Protein AF-A0A2S4W7V2-F1 (afdb_monomer_lite)

Secondary structure (DSSP, 8-state):
--EEEEEEEEEE-TTS-EEEEEEEEEE-TT-SS--HHHHHHHHHHHHHHHHHHHHHHHHHHH-TTS-HHHHHHHTT--PPPEEEEEEE-SSSEEEEEEEEEPPPP-

pLDDT: mean 89.69, std 6.37, range [55.56, 96.5]

Radius of gyration: 17.9 Å; chains: 1; bounding box: 43×50×29 Å

Sequence (106 aa):
MRAAFKAEVKLINSDGSVKIIEYVAKVRPNNLMPDIQIHSADALMYQASALLLEEFKNELGQCHRLGMTYRKKCVKLQIVWPAVVIEGSIDDPKQIYFFEKALKGL

Structure (mmCIF, N/CA/C/O backbone):
data_AF-A0A2S4W7V2-F1
#
_entry.id   AF-A0A2S4W7V2-F1
#
loop_
_atom_site.group_PDB
_atom_site.id
_atom_site.type_symbol
_atom_site.label_atom_id
_atom_site.label_alt_id
_atom_site.la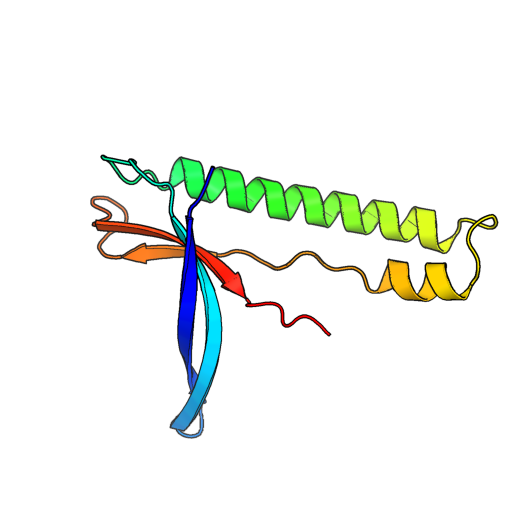bel_comp_id
_atom_site.label_asym_id
_atom_site.label_entity_id
_atom_site.label_seq_id
_atom_site.pdbx_PDB_ins_code
_atom_site.Cartn_x
_atom_site.Cartn_y
_atom_site.Cartn_z
_atom_site.occupancy
_atom_site.B_iso_or_equiv
_atom_site.auth_seq_id
_atom_site.auth_comp_id
_atom_site.auth_asym_id
_atom_site.auth_atom_id
_atom_site.pdbx_PDB_model_num
ATOM 1 N N . MET A 1 1 ? 11.727 10.703 4.923 1.00 72.62 1 MET A N 1
ATOM 2 C CA . MET A 1 1 ? 11.336 9.818 6.046 1.00 72.62 1 MET A CA 1
ATOM 3 C C . MET A 1 1 ? 9.919 10.190 6.483 1.00 72.62 1 MET A C 1
ATOM 5 O O . MET A 1 1 ? 9.572 11.358 6.350 1.00 72.62 1 MET A O 1
ATOM 9 N N . ARG A 1 2 ? 9.086 9.237 6.920 1.00 85.56 2 ARG A N 1
ATOM 10 C CA . ARG A 1 2 ? 7.707 9.490 7.386 1.00 85.56 2 ARG A CA 1
ATOM 11 C C . ARG A 1 2 ? 7.519 8.924 8.791 1.00 85.56 2 ARG A C 1
ATOM 13 O O . ARG A 1 2 ? 8.120 7.900 9.101 1.00 85.56 2 ARG A O 1
ATOM 20 N N . ALA A 1 3 ? 6.666 9.559 9.585 1.00 91.12 3 ALA A N 1
ATOM 21 C CA . ALA A 1 3 ? 6.144 8.987 10.820 1.00 91.12 3 ALA A CA 1
ATOM 22 C C . ALA A 1 3 ? 4.849 8.228 10.504 1.00 91.12 3 ALA A C 1
ATOM 24 O O . ALA A 1 3 ? 4.062 8.683 9.672 1.00 91.12 3 ALA A O 1
ATOM 25 N N . ALA A 1 4 ? 4.655 7.070 11.128 1.00 93.81 4 ALA A N 1
ATOM 26 C CA . ALA A 1 4 ? 3.493 6.213 10.928 1.00 93.81 4 ALA A CA 1
ATOM 27 C C . ALA A 1 4 ? 2.686 6.125 12.225 1.00 93.81 4 ALA A C 1
ATOM 29 O O . ALA A 1 4 ? 3.249 5.893 13.292 1.00 93.81 4 ALA A O 1
ATOM 30 N N . PHE A 1 5 ? 1.372 6.280 12.111 1.00 94.06 5 PHE A N 1
ATOM 31 C CA . PHE A 1 5 ? 0.431 6.272 13.223 1.00 94.06 5 PHE A CA 1
ATOM 32 C C . PHE A 1 5 ? -0.653 5.229 12.976 1.00 94.06 5 PHE A C 1
ATOM 34 O O . PHE A 1 5 ? -1.080 5.028 11.835 1.00 94.06 5 PHE A O 1
ATOM 41 N N . LYS A 1 6 ? -1.120 4.578 14.047 1.00 95.06 6 LYS A N 1
ATOM 42 C CA . LYS A 1 6 ? -2.317 3.736 13.974 1.00 95.06 6 LYS A CA 1
ATOM 43 C C . LYS A 1 6 ? -3.510 4.621 13.606 1.00 95.06 6 LYS A C 1
ATOM 45 O O . LYS A 1 6 ? -3.691 5.682 14.196 1.00 95.06 6 LYS A O 1
ATOM 50 N N . ALA A 1 7 ? -4.317 4.164 12.659 1.00 94.75 7 ALA A N 1
ATOM 51 C CA . ALA A 1 7 ? -5.562 4.805 12.276 1.00 94.75 7 ALA A CA 1
ATOM 52 C C . ALA A 1 7 ? -6.688 3.775 12.165 1.00 94.75 7 ALA A C 1
ATOM 54 O O . ALA A 1 7 ? -6.453 2.583 11.961 1.00 94.75 7 ALA A O 1
ATOM 55 N N . GLU A 1 8 ? -7.923 4.239 12.296 1.00 94.94 8 GLU A N 1
ATOM 56 C CA . GLU A 1 8 ? -9.113 3.397 12.244 1.00 94.94 8 GLU A CA 1
ATOM 57 C C . GLU A 1 8 ? -10.152 4.063 11.342 1.00 94.94 8 GLU A C 1
ATOM 59 O O . GLU A 1 8 ? -10.444 5.249 11.481 1.00 94.94 8 GLU A O 1
ATOM 64 N N . VAL A 1 9 ? -10.696 3.301 10.392 1.00 91.75 9 VAL A N 1
ATOM 65 C CA . VAL A 1 9 ? -11.753 3.761 9.487 1.00 91.75 9 VAL A CA 1
ATOM 66 C C . VAL A 1 9 ? -13.051 3.073 9.859 1.00 91.75 9 VAL A C 1
ATOM 68 O O . VAL A 1 9 ? -13.137 1.842 9.870 1.00 91.75 9 VAL A O 1
ATOM 71 N N . LYS A 1 10 ? -14.073 3.883 10.133 1.00 94.69 10 LYS A N 1
ATOM 72 C CA . LYS A 1 10 ? -15.439 3.421 10.361 1.00 94.69 10 LYS A CA 1
ATOM 73 C C . LYS A 1 10 ? -16.142 3.239 9.015 1.00 94.69 10 LYS A C 1
ATOM 75 O O . LYS A 1 10 ? -16.418 4.214 8.324 1.00 94.69 10 LYS A O 1
ATOM 80 N N . LEU A 1 11 ? -16.448 1.996 8.663 1.00 93.06 11 LEU A N 1
ATOM 81 C CA . LEU A 1 11 ? -17.291 1.643 7.526 1.00 93.06 11 LEU A CA 1
ATOM 82 C C . LEU A 1 11 ? -18.723 1.417 8.018 1.00 93.06 11 LEU A C 1
ATOM 84 O O . LEU A 1 11 ? -18.939 0.655 8.961 1.00 93.06 11 LEU A O 1
ATOM 88 N N . ILE A 1 12 ? -19.685 2.076 7.376 1.00 95.00 12 ILE A N 1
ATOM 89 C CA . ILE A 1 12 ? -21.116 1.855 7.596 1.00 95.00 12 ILE A CA 1
ATOM 90 C C . ILE A 1 12 ? -21.622 1.063 6.394 1.00 95.00 12 ILE A C 1
ATOM 92 O O . ILE A 1 12 ? -21.551 1.537 5.261 1.00 95.00 12 ILE A O 1
ATOM 96 N N . ASN A 1 13 ? -22.070 -0.163 6.638 1.00 93.19 13 ASN A N 1
ATOM 97 C CA . ASN A 1 13 ? -22.632 -1.024 5.607 1.00 93.19 13 ASN A CA 1
ATOM 98 C C . ASN A 1 13 ? -24.065 -0.586 5.267 1.00 93.19 13 ASN A C 1
ATOM 100 O O . ASN A 1 13 ? -24.711 0.142 6.022 1.00 93.19 13 ASN A O 1
ATOM 104 N N . SER A 1 14 ? -24.587 -1.062 4.136 1.00 93.00 14 SER A N 1
ATOM 105 C CA . SER A 1 14 ? -25.938 -0.722 3.667 1.00 93.00 14 SER A CA 1
ATOM 106 C C . SER A 1 14 ? -27.059 -1.158 4.621 1.00 93.00 14 SER A C 1
ATOM 108 O O . SER A 1 14 ? -28.141 -0.586 4.581 1.00 93.00 14 SER A O 1
ATOM 110 N N . ASP A 1 15 ? -26.803 -2.142 5.484 1.00 95.06 15 ASP A N 1
ATOM 111 C CA . ASP A 1 15 ? -27.717 -2.616 6.533 1.00 95.06 15 ASP A CA 1
ATOM 112 C C . ASP A 1 15 ? -27.613 -1.807 7.844 1.00 95.06 15 ASP A C 1
ATOM 114 O O . ASP A 1 15 ? -28.244 -2.148 8.842 1.00 95.06 15 ASP A O 1
ATOM 118 N N . GLY A 1 16 ? -26.796 -0.749 7.866 1.00 92.94 16 GLY A N 1
ATOM 119 C CA . GLY A 1 16 ? -26.530 0.070 9.049 1.00 92.94 16 GLY A CA 1
ATOM 120 C C . GLY A 1 16 ? -25.502 -0.527 10.014 1.00 92.94 16 GLY A C 1
ATOM 121 O O . GLY A 1 16 ? -25.144 0.129 10.995 1.00 92.94 16 GLY A O 1
ATOM 122 N N . SER A 1 17 ? -24.983 -1.732 9.751 1.00 95.44 17 SER A N 1
ATOM 123 C CA . SER A 1 17 ? -23.935 -2.320 10.582 1.00 95.44 17 SER A CA 1
ATOM 124 C C . SER A 1 17 ? -22.621 -1.549 10.444 1.00 95.44 17 SER A C 1
ATOM 126 O O . SER A 1 17 ? -22.258 -1.046 9.377 1.00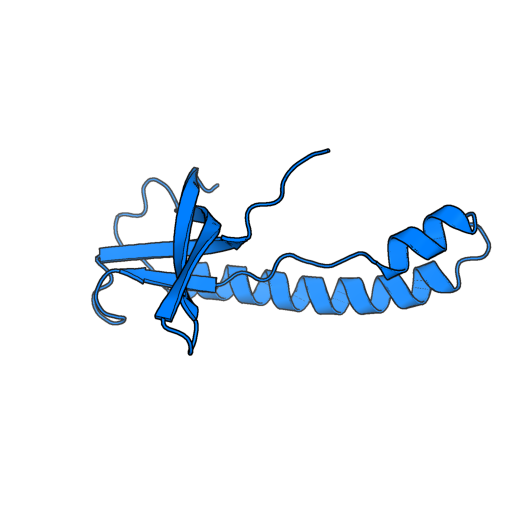 95.44 17 SER A O 1
ATOM 128 N N . VAL A 1 18 ? -21.897 -1.439 11.557 1.00 95.56 18 VAL A N 1
ATOM 129 C CA . VAL A 1 18 ? -20.635 -0.702 11.632 1.00 95.56 18 VAL A CA 1
ATOM 130 C C . VAL A 1 18 ? -19.474 -1.680 11.697 1.00 95.56 18 VAL A C 1
ATOM 132 O O . VAL A 1 18 ? -19.441 -2.569 12.547 1.00 95.56 18 VAL A O 1
ATOM 135 N N . LYS A 1 19 ? -18.471 -1.458 10.850 1.00 95.31 19 LYS A N 1
ATOM 136 C CA . LYS A 1 19 ? -17.202 -2.181 10.876 1.00 95.31 19 LYS A CA 1
ATOM 137 C C . LYS A 1 19 ? -16.048 -1.201 11.037 1.00 95.31 19 LYS A C 1
ATOM 139 O O . LYS A 1 19 ? -15.939 -0.246 10.275 1.00 95.31 19 LYS A O 1
ATOM 144 N N . ILE A 1 20 ? -15.167 -1.458 11.999 1.00 93.75 20 ILE A N 1
ATOM 145 C CA . ILE A 1 20 ? -13.915 -0.710 12.151 1.00 93.75 20 ILE A CA 1
ATOM 146 C C . ILE A 1 20 ? -12.814 -1.468 11.415 1.00 93.75 20 ILE A C 1
ATOM 148 O O . ILE A 1 20 ? -12.641 -2.674 11.601 1.00 93.75 20 ILE A O 1
ATOM 152 N N . ILE A 1 21 ? -12.090 -0.766 10.549 1.00 93.31 21 ILE A N 1
ATOM 153 C CA . ILE A 1 21 ? -10.971 -1.314 9.787 1.00 93.31 21 ILE A CA 1
ATOM 154 C C . ILE A 1 21 ? -9.700 -0.593 10.225 1.00 93.31 21 ILE A C 1
ATOM 156 O O . ILE A 1 21 ? -9.661 0.634 10.255 1.00 93.31 21 ILE A O 1
ATOM 160 N N . GLU A 1 22 ? -8.661 -1.356 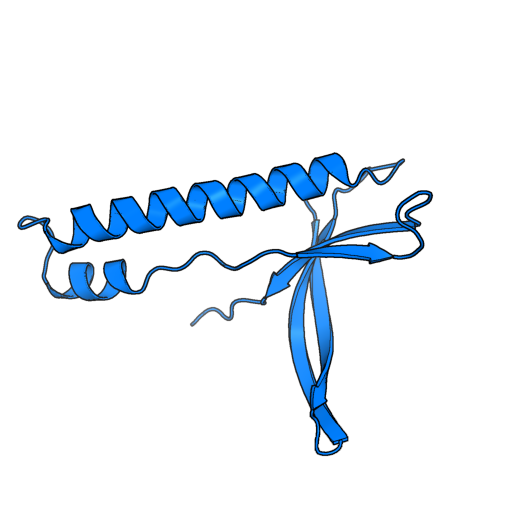10.553 1.00 95.19 22 GLU A N 1
ATOM 161 C CA . GLU A 1 22 ? -7.367 -0.810 10.961 1.00 95.19 22 GLU A CA 1
ATOM 162 C C . GLU A 1 22 ? -6.540 -0.379 9.743 1.00 95.19 22 GLU A C 1
ATOM 164 O O . GLU A 1 22 ? -6.381 -1.112 8.760 1.00 95.19 22 GLU A O 1
ATOM 169 N N . TYR A 1 23 ? -5.988 0.822 9.841 1.00 95.19 23 TYR A N 1
ATOM 170 C CA . TYR A 1 23 ? -5.155 1.481 8.850 1.00 95.19 23 TYR A CA 1
ATOM 171 C C . TYR A 1 23 ? -3.906 2.063 9.515 1.00 95.19 23 TYR A C 1
ATOM 173 O O . TYR A 1 23 ? -3.767 2.106 10.739 1.00 95.19 23 TYR A O 1
ATOM 181 N N . VAL A 1 24 ? -2.982 2.516 8.680 1.00 95.38 24 VAL A N 1
ATOM 182 C CA . VAL A 1 24 ? -1.805 3.274 9.076 1.00 95.38 24 VAL A CA 1
ATOM 183 C C . VAL A 1 24 ? -1.851 4.613 8.355 1.00 95.38 24 VAL A C 1
ATOM 185 O O . VAL A 1 24 ? -1.884 4.666 7.125 1.00 95.38 24 VAL A O 1
ATOM 188 N N . ALA A 1 25 ? -1.832 5.694 9.128 1.00 94.50 25 ALA A N 1
ATOM 189 C CA . ALA A 1 25 ? -1.686 7.048 8.620 1.00 94.50 25 ALA A CA 1
ATOM 190 C C . ALA A 1 25 ? -0.211 7.443 8.669 1.00 94.50 25 ALA A C 1
ATOM 192 O O . ALA A 1 25 ? 0.408 7.434 9.733 1.00 94.50 25 ALA A O 1
ATOM 193 N N . LYS A 1 26 ? 0.370 7.793 7.523 1.00 93.06 26 LYS A N 1
ATOM 194 C CA . LYS A 1 26 ? 1.754 8.257 7.433 1.00 93.06 26 LYS A CA 1
ATOM 195 C C . LYS A 1 26 ? 1.792 9.743 7.115 1.00 93.06 26 LYS A C 1
ATOM 197 O O . LYS A 1 26 ? 1.230 10.183 6.112 1.00 93.06 26 LYS A O 1
ATOM 202 N N . VAL A 1 27 ? 2.530 10.492 7.924 1.00 90.50 27 VAL A N 1
ATOM 203 C CA . VAL A 1 27 ? 2.762 11.931 7.736 1.00 90.50 27 VAL A CA 1
ATOM 204 C C . VAL A 1 27 ? 4.250 12.197 7.555 1.00 90.50 27 VAL A C 1
ATOM 206 O O . VAL A 1 27 ? 5.106 11.419 7.993 1.00 90.50 27 VAL A O 1
ATOM 209 N N . ARG A 1 28 ? 4.577 13.304 6.896 1.00 85.00 28 ARG A N 1
ATOM 210 C CA . ARG A 1 28 ? 5.953 13.792 6.818 1.00 85.00 28 ARG A CA 1
ATOM 211 C C . ARG A 1 28 ? 6.193 14.731 8.008 1.00 85.00 28 ARG A C 1
ATOM 213 O O . ARG A 1 28 ? 5.546 15.774 8.062 1.00 85.00 28 ARG A O 1
ATOM 220 N N . PRO A 1 29 ? 7.058 14.368 8.974 1.00 75.81 29 PRO A N 1
ATOM 221 C CA . PRO A 1 29 ? 7.393 15.272 10.069 1.00 75.81 29 PRO A CA 1
ATOM 222 C C . PRO A 1 29 ? 8.064 16.537 9.519 1.00 75.81 29 PRO A C 1
ATOM 224 O O . PRO A 1 29 ? 8.751 16.479 8.499 1.00 75.81 29 PRO A O 1
ATOM 227 N N . ASN A 1 30 ? 7.861 17.664 10.204 1.00 73.44 30 ASN A N 1
ATOM 228 C CA . ASN A 1 30 ? 8.386 18.990 9.847 1.00 73.44 30 ASN A CA 1
ATOM 229 C C . ASN A 1 30 ? 7.887 19.552 8.504 1.00 73.44 30 ASN A C 1
ATOM 231 O O . ASN A 1 30 ? 8.522 20.443 7.941 1.00 73.44 30 ASN A O 1
ATOM 235 N N . ASN A 1 31 ? 6.757 19.062 7.987 1.00 70.81 31 ASN A N 1
ATOM 236 C CA . ASN A 1 31 ? 6.146 19.651 6.802 1.00 70.81 31 ASN A CA 1
ATOM 237 C C . ASN A 1 31 ? 5.279 20.855 7.198 1.00 70.81 31 ASN A C 1
ATOM 239 O O . ASN A 1 31 ? 4.109 20.690 7.528 1.00 70.81 31 ASN A O 1
ATOM 243 N N . LEU A 1 32 ? 5.875 22.051 7.210 1.00 69.69 32 LEU A N 1
ATOM 244 C CA . LEU A 1 32 ? 5.202 23.297 7.612 1.00 69.69 32 LEU A CA 1
ATOM 245 C C . LEU A 1 32 ? 4.077 23.712 6.650 1.00 69.69 32 LEU A C 1
ATOM 247 O O . LEU A 1 32 ? 3.179 24.441 7.055 1.00 69.69 32 LEU A O 1
ATOM 251 N N . MET A 1 33 ? 4.117 23.239 5.400 1.00 77.12 33 MET A N 1
ATOM 252 C CA . MET A 1 33 ? 3.062 23.439 4.406 1.00 77.12 33 MET A CA 1
ATOM 253 C C . MET A 1 33 ? 2.698 22.086 3.780 1.00 77.12 33 MET A C 1
ATOM 255 O O . MET A 1 33 ? 3.503 21.523 3.033 1.00 77.12 33 MET A O 1
ATOM 259 N N . PRO A 1 34 ? 1.531 21.506 4.108 1.00 78.88 34 PRO A N 1
ATOM 260 C CA . PRO A 1 34 ? 1.094 20.256 3.504 1.00 78.88 34 PRO A CA 1
ATOM 261 C C . PRO A 1 34 ? 0.946 20.403 1.984 1.00 78.88 34 PRO A C 1
ATOM 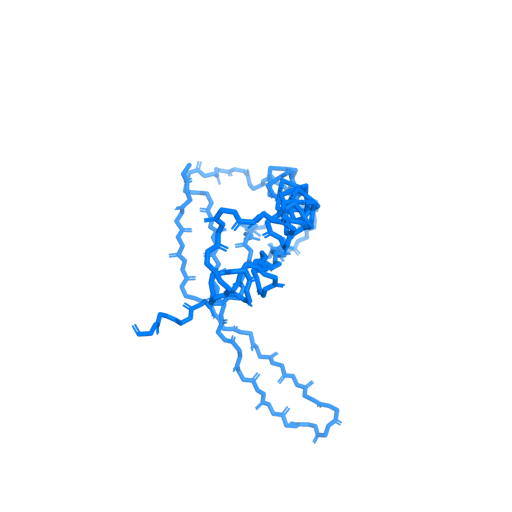263 O O . PRO A 1 34 ? 0.193 21.243 1.508 1.00 78.88 34 PRO A O 1
ATOM 266 N N . ASP A 1 35 ? 1.653 19.565 1.225 1.00 82.31 35 ASP A N 1
ATOM 267 C CA . ASP A 1 35 ? 1.613 19.563 -0.239 1.00 82.31 35 ASP A CA 1
ATOM 268 C C . ASP A 1 35 ? 1.093 18.216 -0.752 1.00 82.31 35 ASP A C 1
ATOM 270 O O . ASP A 1 35 ? 1.697 17.154 -0.544 1.00 82.31 35 ASP A O 1
ATOM 274 N N . ILE A 1 36 ? -0.052 18.267 -1.432 1.00 84.62 36 ILE A N 1
ATOM 275 C CA . ILE A 1 36 ? -0.721 17.105 -2.014 1.00 84.62 36 ILE A CA 1
ATOM 276 C C . ILE A 1 36 ? 0.113 16.445 -3.112 1.00 84.62 36 ILE A C 1
ATOM 278 O O . ILE A 1 36 ? 0.041 15.222 -3.273 1.00 84.62 36 ILE A O 1
ATOM 282 N N . GLN A 1 37 ? 0.930 17.207 -3.845 1.00 85.69 37 GLN A N 1
ATOM 283 C CA . GLN A 1 37 ? 1.710 16.692 -4.968 1.00 85.69 37 GLN A CA 1
ATOM 284 C C . GLN A 1 37 ? 2.744 15.678 -4.492 1.00 85.69 37 GLN A C 1
ATOM 286 O O . GLN A 1 37 ? 2.904 14.625 -5.107 1.00 85.69 37 GLN A O 1
ATOM 291 N N . ILE A 1 38 ? 3.371 15.930 -3.341 1.00 83.56 38 ILE A N 1
ATOM 292 C CA . ILE A 1 38 ? 4.348 15.015 -2.742 1.00 83.56 38 ILE A CA 1
ATOM 293 C C . ILE A 1 38 ? 3.687 13.675 -2.396 1.00 83.56 38 ILE A C 1
ATOM 295 O O . ILE A 1 38 ? 4.199 12.611 -2.746 1.00 83.56 38 ILE A O 1
ATOM 299 N N . HIS A 1 39 ? 2.533 13.709 -1.727 1.00 82.56 39 HIS A N 1
ATOM 300 C CA . HIS A 1 39 ? 1.809 12.491 -1.355 1.00 82.56 39 HIS A CA 1
ATOM 301 C C . HIS A 1 39 ? 1.247 11.752 -2.579 1.00 82.56 39 HIS A C 1
ATOM 303 O O . HIS A 1 39 ? 1.250 10.519 -2.603 1.00 82.56 39 HIS A O 1
ATOM 309 N N . SER A 1 40 ? 0.823 12.493 -3.603 1.00 84.94 40 SER A N 1
ATOM 310 C CA . SER A 1 40 ? 0.337 11.949 -4.874 1.00 84.94 40 SER A CA 1
ATOM 311 C C . SER A 1 40 ? 1.449 11.268 -5.668 1.00 84.94 40 SER A C 1
ATOM 313 O O . SER A 1 40 ? 1.255 10.158 -6.157 1.00 84.94 40 SER A O 1
ATOM 315 N N . ALA A 1 41 ? 2.640 11.866 -5.735 1.00 88.31 41 ALA A N 1
ATOM 316 C CA . ALA A 1 41 ? 3.804 11.259 -6.378 1.00 88.31 41 ALA A CA 1
ATOM 317 C C . ALA A 1 41 ? 4.195 9.936 -5.702 1.00 88.31 41 ALA A C 1
ATOM 319 O O . ALA A 1 41 ? 4.466 8.941 -6.375 1.00 88.31 41 ALA A O 1
ATOM 320 N N . ASP A 1 42 ? 4.144 9.889 -4.367 1.00 88.00 42 ASP A N 1
ATOM 321 C CA . ASP A 1 42 ? 4.377 8.653 -3.625 1.00 88.00 42 ASP A CA 1
ATOM 322 C C . ASP A 1 42 ? 3.303 7.586 -3.936 1.00 88.00 42 ASP A C 1
ATOM 324 O O . ASP A 1 42 ? 3.616 6.398 -4.014 1.00 88.00 42 ASP A O 1
ATOM 328 N N . ALA A 1 43 ? 2.041 7.979 -4.147 1.00 89.44 43 ALA A N 1
ATOM 329 C CA . ALA A 1 43 ? 0.970 7.049 -4.519 1.00 89.44 43 ALA A CA 1
ATOM 330 C C . ALA A 1 43 ? 1.159 6.502 -5.945 1.00 89.44 43 ALA A C 1
ATOM 332 O O . ALA A 1 43 ? 1.005 5.299 -6.168 1.00 89.44 43 ALA A O 1
ATOM 333 N N . LEU A 1 44 ? 1.581 7.353 -6.887 1.00 92.19 44 LEU A N 1
ATOM 334 C CA . LEU A 1 44 ? 1.945 6.946 -8.249 1.00 92.19 44 LEU A CA 1
ATOM 335 C C . LEU A 1 44 ? 3.118 5.958 -8.250 1.00 92.19 44 LEU A C 1
ATOM 337 O O . LEU A 1 44 ? 3.101 4.980 -8.994 1.00 92.19 44 LEU A O 1
ATOM 341 N N . MET A 1 45 ? 4.110 6.147 -7.374 1.00 92.81 45 MET A N 1
ATOM 342 C CA . MET A 1 45 ? 5.219 5.199 -7.228 1.00 92.81 45 MET A CA 1
ATOM 343 C C . MET A 1 45 ? 4.736 3.805 -6.795 1.00 92.81 45 MET A C 1
ATOM 345 O O . MET A 1 45 ? 5.247 2.798 -7.288 1.00 92.81 45 MET A O 1
ATOM 349 N N . TYR A 1 46 ? 3.737 3.720 -5.910 1.00 93.19 46 TYR A N 1
ATOM 350 C CA . TYR A 1 46 ? 3.140 2.438 -5.509 1.00 93.19 46 TYR A CA 1
ATOM 351 C C . TYR A 1 46 ? 2.401 1.776 -6.674 1.00 93.19 46 TYR A C 1
ATOM 353 O O . TYR A 1 46 ? 2.513 0.564 -6.850 1.00 93.19 46 TYR A O 1
ATOM 361 N N . GLN A 1 47 ? 1.696 2.559 -7.494 1.00 92.06 47 GLN A N 1
ATOM 362 C CA . GLN A 1 47 ? 1.044 2.052 -8.703 1.00 92.06 47 GLN A CA 1
ATOM 363 C C . GLN A 1 47 ? 2.065 1.530 -9.719 1.00 92.06 47 GLN A C 1
ATOM 365 O O . GLN A 1 47 ? 1.935 0.402 -10.185 1.00 92.06 47 GLN A O 1
ATOM 370 N N . ALA A 1 48 ? 3.128 2.291 -9.995 1.00 95.06 48 ALA A N 1
ATOM 371 C CA . ALA A 1 48 ? 4.215 1.846 -10.867 1.00 95.06 48 ALA A CA 1
ATOM 372 C C . ALA A 1 48 ? 4.876 0.562 -10.338 1.00 95.06 48 ALA A C 1
ATOM 374 O O . ALA A 1 48 ? 5.112 -0.383 -11.089 1.00 95.06 48 ALA A O 1
ATOM 375 N N . SER A 1 49 ? 5.103 0.485 -9.025 1.00 95.75 49 SER A N 1
ATOM 376 C CA . SER A 1 49 ? 5.637 -0.718 -8.378 1.00 95.75 49 SER A CA 1
ATOM 377 C C . SER A 1 49 ? 4.694 -1.915 -8.515 1.00 95.75 49 SER A C 1
ATOM 379 O O . SER A 1 49 ? 5.160 -3.045 -8.629 1.00 95.75 49 SER A O 1
ATOM 381 N N . ALA A 1 50 ? 3.375 -1.695 -8.513 1.00 94.75 50 ALA A N 1
ATOM 382 C CA . ALA A 1 50 ? 2.392 -2.765 -8.658 1.00 94.75 50 ALA A CA 1
ATOM 383 C C . ALA A 1 50 ? 2.417 -3.354 -10.073 1.00 94.75 50 ALA A C 1
ATOM 385 O O . ALA A 1 50 ? 2.371 -4.574 -10.209 1.00 94.75 50 ALA A O 1
ATOM 386 N N . LEU A 1 51 ? 2.580 -2.505 -11.093 1.00 95.50 51 LEU A N 1
ATOM 387 C CA . LEU A 1 51 ? 2.773 -2.936 -12.481 1.00 95.50 51 LEU A CA 1
ATOM 388 C C . LEU A 1 51 ? 4.070 -3.742 -12.641 1.00 95.50 51 LEU A C 1
ATOM 390 O O . LEU A 1 51 ? 4.065 -4.822 -13.224 1.00 95.50 51 LEU A O 1
ATOM 394 N N . LEU A 1 52 ? 5.176 -3.271 -12.052 1.00 96.50 52 LEU A N 1
ATOM 395 C CA . LEU A 1 52 ? 6.440 -4.018 -12.057 1.00 96.50 52 LEU A CA 1
ATOM 396 C C . LEU A 1 52 ? 6.326 -5.358 -11.320 1.00 96.50 52 LEU A C 1
ATOM 398 O O . LEU A 1 52 ? 6.906 -6.352 -11.751 1.00 96.50 52 LEU A O 1
ATOM 402 N N . LEU A 1 53 ? 5.581 -5.403 -10.212 1.00 95.75 53 LEU A N 1
ATOM 403 C CA . LEU A 1 53 ? 5.331 -6.643 -9.485 1.00 95.75 53 LEU A CA 1
ATOM 404 C C . LEU A 1 53 ? 4.516 -7.627 -10.328 1.00 95.75 53 LEU A C 1
ATOM 406 O O . LEU A 1 53 ? 4.781 -8.824 -10.265 1.00 95.75 53 LEU A O 1
ATOM 410 N N . GLU A 1 54 ? 3.528 -7.156 -11.083 1.00 94.62 54 GLU A N 1
ATOM 411 C CA . GLU A 1 54 ? 2.743 -8.003 -11.980 1.00 94.62 54 GLU A CA 1
ATOM 412 C C . GLU A 1 54 ? 3.634 -8.675 -13.029 1.00 94.62 54 GLU A C 1
ATOM 414 O O . GLU A 1 54 ? 3.610 -9.901 -13.151 1.00 94.62 54 GLU A O 1
ATOM 419 N N . GLU A 1 55 ? 4.514 -7.906 -13.667 1.00 94.62 55 GLU A N 1
ATOM 420 C CA . GLU A 1 55 ? 5.472 -8.450 -14.629 1.00 94.62 55 GLU A CA 1
ATOM 421 C C . GLU A 1 55 ? 6.453 -9.428 -13.969 1.00 94.62 55 GLU A C 1
ATOM 423 O O . GLU A 1 55 ? 6.663 -10.551 -14.430 1.00 94.62 55 GLU A O 1
ATOM 428 N N . PHE A 1 56 ? 6.982 -9.066 -12.800 1.00 92.62 56 PHE A N 1
ATOM 429 C CA . PHE A 1 56 ? 7.880 -9.933 -12.044 1.00 92.62 56 PHE A CA 1
ATOM 430 C C . PHE A 1 56 ? 7.220 -11.259 -11.632 1.00 92.62 56 PHE A C 1
ATOM 432 O O . PHE A 1 56 ? 7.871 -12.306 -11.589 1.00 92.62 56 PHE A O 1
ATOM 439 N N . LYS A 1 57 ? 5.915 -11.251 -11.339 1.00 93.94 57 LYS A N 1
ATOM 440 C CA . LYS A 1 57 ? 5.155 -12.466 -11.016 1.00 93.94 57 LYS A CA 1
ATOM 441 C C . LYS A 1 57 ? 5.039 -13.401 -12.217 1.00 93.94 57 LYS A C 1
ATOM 443 O O . LYS A 1 57 ? 5.103 -14.615 -12.007 1.00 93.94 57 LYS A O 1
ATOM 448 N N . ASN A 1 58 ? 4.907 -12.863 -13.430 1.00 90.38 58 ASN A N 1
ATOM 449 C CA . ASN A 1 58 ? 4.875 -13.654 -14.662 1.00 90.38 58 ASN A CA 1
ATOM 450 C C . ASN A 1 58 ? 6.206 -14.391 -14.867 1.00 90.38 58 ASN A C 1
ATOM 452 O O . ASN A 1 58 ? 6.215 -15.616 -15.013 1.00 90.38 58 ASN A O 1
ATOM 456 N N . GLU A 1 59 ? 7.324 -13.674 -14.737 1.00 91.19 59 GLU A N 1
ATOM 457 C CA . GLU A 1 59 ? 8.679 -14.233 -14.837 1.00 91.19 59 GLU A CA 1
ATOM 458 C C . GLU A 1 59 ? 8.946 -15.312 -13.775 1.00 91.19 59 GLU A C 1
ATOM 460 O O . GLU A 1 59 ? 9.384 -16.432 -14.065 1.00 91.19 59 GLU A O 1
ATOM 465 N N . LEU A 1 60 ? 8.622 -15.028 -12.510 1.00 89.12 60 LEU A N 1
ATOM 466 C CA . LEU A 1 60 ? 8.835 -15.982 -11.421 1.00 89.12 60 LEU A CA 1
ATOM 467 C C . LEU A 1 60 ? 7.945 -17.224 -11.519 1.00 89.12 60 LEU A C 1
ATOM 469 O O . LEU A 1 60 ? 8.366 -18.309 -11.102 1.00 89.12 60 LEU A O 1
ATOM 473 N N . GLY A 1 61 ? 6.734 -17.091 -12.063 1.00 85.50 61 GLY A N 1
ATOM 474 C CA . GLY A 1 61 ? 5.840 -18.220 -12.315 1.00 85.50 61 GLY A CA 1
ATOM 475 C C . GLY A 1 61 ? 6.458 -19.258 -13.257 1.00 85.50 61 GLY A C 1
ATOM 476 O O . GLY A 1 61 ? 6.244 -20.460 -13.075 1.00 85.50 61 GLY A O 1
ATOM 477 N N . GLN A 1 62 ? 7.290 -18.807 -14.197 1.00 86.69 62 GLN A N 1
ATOM 478 C CA . GLN A 1 62 ? 7.950 -19.638 -15.208 1.00 86.69 62 GLN A CA 1
ATOM 479 C C . GLN A 1 62 ? 9.393 -20.024 -14.835 1.00 86.69 62 GLN A C 1
ATOM 481 O O . GLN A 1 62 ? 10.022 -20.845 -15.505 1.00 86.69 62 GLN A O 1
ATOM 486 N N . CYS A 1 63 ? 9.931 -19.487 -13.737 1.00 89.44 63 CYS A N 1
ATOM 487 C CA . CYS A 1 63 ? 11.314 -19.717 -13.333 1.00 89.44 63 CYS A CA 1
ATOM 488 C C . CYS A 1 63 ? 11.547 -21.149 -12.821 1.00 89.44 63 CYS A C 1
ATOM 490 O O . CYS A 1 63 ? 11.325 -21.463 -11.649 1.00 89.44 63 CYS A O 1
ATOM 492 N N . HIS A 1 64 ? 12.079 -22.019 -13.685 1.00 87.94 64 HIS A N 1
ATOM 493 C CA . HIS A 1 64 ? 12.331 -23.434 -13.386 1.00 87.94 64 HIS A CA 1
ATOM 494 C C . HIS A 1 64 ? 13.286 -23.673 -12.204 1.00 87.94 64 HIS A C 1
ATOM 496 O O . HIS A 1 64 ? 13.173 -24.679 -11.505 1.00 87.94 64 HIS A O 1
ATOM 502 N N . ARG A 1 65 ? 14.176 -22.710 -11.937 1.00 92.38 65 ARG A N 1
ATOM 503 C CA . ARG A 1 65 ? 15.135 -22.732 -10.820 1.00 92.38 65 ARG A CA 1
ATOM 504 C C . ARG A 1 65 ? 14.477 -22.487 -9.461 1.00 92.38 65 ARG A C 1
ATOM 506 O O . ARG A 1 65 ? 15.050 -22.841 -8.435 1.00 92.38 65 ARG A O 1
ATOM 513 N N . LEU A 1 66 ? 13.291 -21.879 -9.441 1.00 91.00 66 LEU A N 1
ATOM 514 C CA . LEU A 1 66 ? 12.548 -21.612 -8.218 1.00 91.00 66 LEU A CA 1
ATOM 515 C C . LEU A 1 66 ? 11.705 -22.841 -7.851 1.00 91.00 66 LEU A C 1
ATOM 517 O O . LEU A 1 66 ? 10.963 -23.360 -8.686 1.00 91.00 66 LEU A O 1
ATOM 521 N N . GLY A 1 67 ? 11.783 -23.305 -6.603 1.00 93.12 67 GLY A N 1
ATOM 522 C CA . GLY A 1 67 ? 10.960 -24.424 -6.136 1.00 93.12 67 GLY A CA 1
ATOM 523 C C . GLY A 1 67 ? 9.457 -24.125 -6.240 1.00 93.12 67 GLY A C 1
ATOM 524 O O . GLY A 1 67 ? 9.023 -22.990 -6.030 1.00 93.12 67 GLY A O 1
ATOM 525 N N . MET A 1 68 ? 8.643 -25.149 -6.519 1.00 90.69 68 MET A N 1
ATOM 526 C CA . MET A 1 68 ? 7.193 -25.007 -6.754 1.00 90.69 68 MET A CA 1
ATOM 527 C C . MET A 1 68 ? 6.453 -24.254 -5.639 1.00 90.69 68 MET A C 1
ATOM 529 O O . MET A 1 68 ? 5.568 -23.442 -5.913 1.00 90.69 68 MET A O 1
ATOM 533 N N . THR A 1 69 ? 6.825 -24.486 -4.378 1.00 91.06 69 THR A N 1
ATOM 534 C CA . THR A 1 69 ? 6.240 -23.795 -3.218 1.00 91.06 69 THR A CA 1
ATOM 535 C C . THR A 1 69 ? 6.442 -22.284 -3.287 1.00 91.06 69 THR A C 1
ATOM 537 O O . THR A 1 69 ? 5.520 -21.526 -2.988 1.00 91.06 69 THR A O 1
ATOM 540 N N . TYR A 1 70 ? 7.624 -21.835 -3.709 1.00 89.69 70 TYR A N 1
ATOM 541 C CA . TYR A 1 70 ? 7.926 -20.414 -3.830 1.00 89.69 70 TYR A CA 1
ATOM 542 C C . TYR A 1 70 ? 7.186 -19.790 -5.008 1.00 89.69 70 TYR A C 1
ATOM 544 O O . TYR A 1 70 ? 6.572 -18.748 -4.817 1.00 89.69 70 TYR A O 1
ATOM 552 N N . ARG A 1 71 ? 7.101 -20.465 -6.164 1.00 89.50 71 ARG A N 1
ATOM 553 C CA . ARG A 1 71 ? 6.296 -19.972 -7.303 1.00 89.50 71 ARG A CA 1
ATOM 554 C C . ARG A 1 71 ? 4.844 -19.713 -6.903 1.00 89.50 71 ARG A C 1
ATOM 556 O O . ARG A 1 71 ? 4.310 -18.637 -7.158 1.00 89.50 71 ARG A O 1
ATOM 563 N N . LYS A 1 72 ? 4.234 -20.656 -6.172 1.00 89.38 72 LYS A N 1
ATOM 564 C CA . LYS A 1 72 ? 2.865 -20.516 -5.641 1.00 89.38 72 LYS A CA 1
ATOM 565 C C . LYS A 1 72 ? 2.705 -19.357 -4.650 1.00 89.38 72 LYS A C 1
ATOM 567 O O . LYS A 1 72 ? 1.607 -18.817 -4.534 1.00 89.38 72 LYS A O 1
ATOM 572 N N . LYS A 1 73 ? 3.757 -18.988 -3.911 1.00 89.69 73 LYS A N 1
ATOM 573 C CA . LYS A 1 73 ? 3.747 -17.813 -3.022 1.00 89.69 73 LYS A CA 1
ATOM 574 C C . LYS A 1 73 ? 3.925 -16.516 -3.812 1.00 89.69 73 LYS A C 1
ATOM 576 O O . LYS A 1 73 ? 3.192 -15.567 -3.562 1.00 89.69 73 LYS A O 1
ATOM 581 N N . CYS A 1 74 ? 4.828 -16.492 -4.791 1.00 88.56 74 CYS A N 1
ATOM 582 C CA . CYS A 1 74 ? 5.120 -15.315 -5.609 1.00 88.56 74 CYS A CA 1
ATOM 583 C C . CYS A 1 74 ? 3.882 -14.810 -6.356 1.00 88.56 74 CYS A C 1
ATOM 585 O O . CYS A 1 74 ? 3.575 -13.624 -6.287 1.00 88.56 74 CYS A O 1
ATOM 587 N N . VAL A 1 75 ? 3.089 -15.703 -6.961 1.00 87.25 75 VAL A N 1
ATOM 588 C CA . VAL A 1 75 ? 1.848 -15.311 -7.663 1.00 87.25 75 VAL A CA 1
ATOM 589 C C . VAL A 1 75 ? 0.797 -14.660 -6.748 1.00 87.25 75 VAL A C 1
ATOM 591 O O . VAL A 1 75 ? -0.105 -13.977 -7.232 1.0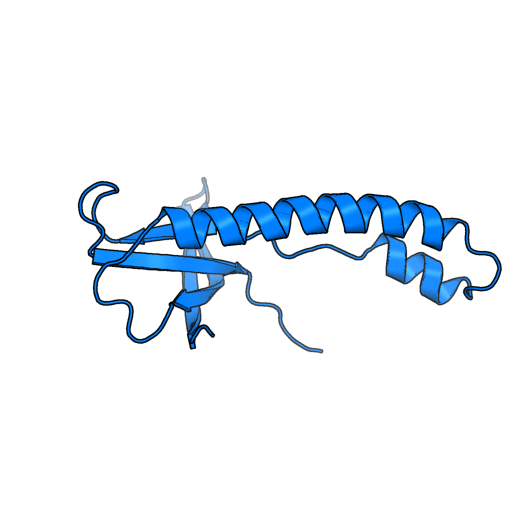0 87.25 75 VAL A O 1
ATOM 594 N N . LYS A 1 76 ? 0.924 -14.811 -5.423 1.00 90.56 76 LYS A N 1
ATOM 595 C CA . LYS A 1 76 ? 0.038 -14.195 -4.423 1.00 90.56 76 LYS A CA 1
ATOM 596 C C . LYS A 1 76 ? 0.555 -12.862 -3.881 1.00 90.56 76 LYS A C 1
ATOM 598 O O . LYS A 1 76 ? -0.154 -12.232 -3.104 1.00 90.56 76 LYS A O 1
ATOM 603 N N . LEU A 1 77 ? 1.761 -12.433 -4.257 1.00 91.56 77 LEU A N 1
ATOM 604 C CA . LEU A 1 77 ? 2.287 -11.134 -3.843 1.00 91.56 77 LEU A CA 1
ATOM 605 C C . LEU A 1 77 ? 1.399 -10.009 -4.380 1.00 91.56 77 LEU A C 1
ATOM 607 O O . LEU A 1 77 ? 0.936 -10.051 -5.528 1.00 91.56 77 LEU A O 1
ATOM 611 N N . GLN A 1 78 ? 1.172 -9.019 -3.523 1.00 91.94 78 GLN A N 1
ATOM 612 C CA . GLN A 1 78 ? 0.368 -7.833 -3.782 1.00 91.94 78 GLN A CA 1
ATOM 613 C C . GLN A 1 78 ? 0.997 -6.640 -3.062 1.00 91.94 78 GLN A C 1
ATOM 615 O O . GLN A 1 78 ? 1.584 -6.795 -1.990 1.00 91.94 78 GLN A O 1
ATOM 620 N N . ILE A 1 79 ? 0.846 -5.453 -3.644 1.00 92.75 79 ILE A N 1
ATOM 621 C CA . ILE A 1 79 ? 1.194 -4.189 -2.993 1.00 92.75 79 ILE A CA 1
ATOM 622 C C . ILE A 1 79 ? -0.036 -3.671 -2.253 1.00 92.75 79 ILE A C 1
ATOM 624 O O . ILE A 1 79 ? -1.153 -3.739 -2.769 1.00 92.75 79 ILE A O 1
ATOM 628 N N . VAL A 1 80 ? 0.162 -3.152 -1.041 1.00 92.25 80 VAL A N 1
ATOM 629 C CA . VAL A 1 80 ? -0.912 -2.484 -0.299 1.00 92.25 80 VAL A CA 1
ATOM 630 C C . VAL A 1 80 ? -1.277 -1.201 -1.027 1.00 92.25 80 VAL A C 1
ATOM 632 O O . VAL A 1 80 ? -0.423 -0.346 -1.246 1.00 92.25 80 VAL A O 1
ATOM 635 N N . TRP A 1 81 ? -2.547 -1.069 -1.396 1.00 87.94 81 TRP A N 1
ATOM 636 C CA . TRP A 1 81 ? -3.031 0.130 -2.064 1.00 87.94 81 TRP A CA 1
ATOM 637 C C . TRP A 1 81 ? -3.028 1.318 -1.102 1.00 87.94 81 TRP A C 1
ATOM 639 O O . TRP A 1 81 ? -3.654 1.232 -0.037 1.00 87.94 81 TRP A O 1
ATOM 649 N N . PRO A 1 82 ? -2.343 2.415 -1.460 1.00 92.50 82 PRO A N 1
ATOM 650 C CA . PRO A 1 82 ? -2.389 3.628 -0.677 1.00 92.50 82 PRO A CA 1
ATOM 651 C C . PRO A 1 82 ? -3.572 4.509 -1.085 1.00 92.50 82 PRO A C 1
ATOM 653 O O . PRO A 1 82 ? -4.086 4.428 -2.201 1.00 92.50 82 PRO A O 1
ATOM 656 N N . ALA A 1 83 ? -3.947 5.413 -0.192 1.00 90.69 83 ALA A N 1
ATOM 657 C CA . ALA A 1 83 ? -4.817 6.545 -0.458 1.00 90.69 83 ALA A CA 1
ATOM 658 C C . ALA A 1 83 ? -4.160 7.824 0.071 1.00 90.69 83 ALA A C 1
ATOM 660 O O . ALA A 1 83 ? -3.462 7.801 1.086 1.00 90.69 83 ALA A O 1
ATOM 661 N N . VAL A 1 84 ? -4.388 8.947 -0.604 1.00 91.56 84 VAL A N 1
ATOM 662 C CA . VAL A 1 84 ? -4.036 10.270 -0.078 1.00 91.56 84 VAL A CA 1
ATOM 663 C C . VAL A 1 84 ? -5.293 10.847 0.553 1.00 91.56 84 VAL A C 1
ATOM 665 O O . VAL A 1 84 ? -6.302 11.019 -0.125 1.00 91.56 84 VAL A O 1
ATOM 668 N N . VAL A 1 85 ? -5.247 11.088 1.860 1.00 91.56 85 VAL A N 1
ATOM 669 C CA . VAL A 1 85 ? -6.376 11.614 2.633 1.00 91.56 85 VAL A CA 1
ATOM 670 C C . VAL A 1 85 ? -6.043 13.030 3.063 1.00 91.56 85 VAL A C 1
ATOM 672 O O . VAL A 1 85 ? -4.957 13.282 3.587 1.00 91.56 85 VAL A O 1
ATOM 675 N N . ILE A 1 86 ? -6.982 13.940 2.837 1.00 91.62 86 ILE A N 1
ATOM 676 C CA . ILE A 1 86 ? -6.842 15.357 3.152 1.00 91.62 86 ILE A CA 1
ATOM 677 C C . ILE A 1 86 ? -7.813 15.683 4.275 1.00 91.62 86 ILE A C 1
ATOM 679 O O . ILE A 1 86 ? -8.993 15.339 4.214 1.00 91.62 86 ILE A O 1
ATOM 683 N N . GLU A 1 87 ? -7.303 16.353 5.295 1.00 90.44 87 GLU A N 1
ATOM 684 C CA . GLU A 1 87 ? -8.106 16.989 6.323 1.00 90.44 87 GLU A CA 1
ATOM 685 C C . GLU A 1 87 ? -8.226 18.481 5.998 1.00 90.44 87 GLU A C 1
ATOM 687 O O . GLU A 1 87 ? -7.219 19.179 5.895 1.00 90.44 87 GLU A O 1
ATOM 692 N N . GLY A 1 88 ? -9.454 18.975 5.831 1.00 88.06 88 GLY A N 1
ATOM 693 C CA . GLY A 1 88 ? -9.716 20.331 5.336 1.00 88.06 88 GLY A CA 1
ATOM 694 C C . GLY A 1 88 ? -10.106 20.336 3.858 1.00 88.06 88 GLY A C 1
ATOM 695 O O . GLY A 1 88 ? -10.807 19.429 3.407 1.00 88.06 88 GLY A O 1
ATOM 696 N N . SER A 1 89 ? -9.694 21.370 3.121 1.00 88.12 89 SER A N 1
ATOM 697 C CA . SER A 1 89 ? -9.916 21.473 1.675 1.00 88.12 89 SER A CA 1
ATOM 698 C C . SER A 1 89 ? -8.655 21.092 0.897 1.00 88.12 89 SER A C 1
ATOM 700 O O . SER A 1 89 ? -7.570 20.971 1.459 1.00 88.12 89 SER A O 1
ATOM 702 N N . ILE A 1 90 ? -8.803 20.883 -0.411 1.00 85.00 90 ILE A N 1
ATOM 703 C CA . ILE A 1 90 ? -7.666 20.616 -1.302 1.00 85.00 90 ILE A CA 1
ATOM 704 C C . ILE A 1 90 ? -6.780 21.863 -1.444 1.00 85.00 90 ILE A C 1
ATOM 706 O O . ILE A 1 90 ? -5.563 21.728 -1.526 1.00 85.00 90 ILE A O 1
ATOM 710 N N . ASP A 1 91 ? -7.389 23.052 -1.445 1.00 87.06 91 ASP A N 1
ATOM 711 C CA . ASP A 1 91 ? -6.694 24.329 -1.652 1.00 87.06 91 ASP A CA 1
ATOM 712 C C . ASP A 1 91 ? -6.008 24.855 -0.381 1.00 87.06 91 ASP A C 1
ATOM 714 O O . ASP A 1 91 ? -5.027 25.588 -0.470 1.00 87.06 91 ASP A O 1
ATOM 718 N N . ASP A 1 92 ? -6.512 24.473 0.796 1.00 86.12 92 ASP A N 1
ATOM 719 C CA . ASP A 1 92 ? -5.956 24.817 2.109 1.00 86.12 92 ASP A CA 1
ATOM 720 C C . ASP A 1 92 ? -6.004 23.586 3.040 1.00 86.12 92 ASP A C 1
ATOM 722 O O . ASP A 1 92 ? -6.869 23.462 3.922 1.00 86.12 92 ASP A O 1
ATOM 7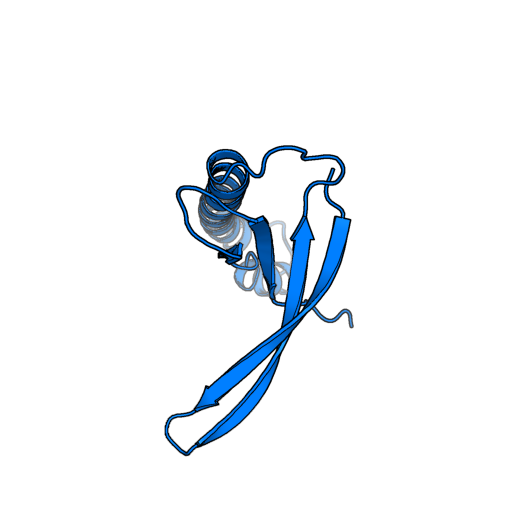26 N N . PRO A 1 93 ? -5.130 22.594 2.789 1.00 88.81 93 PRO A N 1
ATOM 727 C CA . PRO A 1 93 ? -5.103 21.366 3.562 1.00 88.81 93 PRO A CA 1
ATOM 728 C C . PRO A 1 93 ? -4.533 21.631 4.956 1.00 88.81 93 PRO A C 1
ATOM 730 O O . PRO A 1 93 ? -3.385 22.045 5.110 1.00 88.81 93 PRO A O 1
ATOM 733 N N . LYS A 1 94 ? -5.295 21.285 5.997 1.00 89.06 94 LYS A N 1
ATOM 734 C CA . LYS A 1 94 ? -4.802 21.323 7.384 1.00 89.06 94 LYS A CA 1
ATOM 735 C C . LYS A 1 94 ? -3.750 20.249 7.615 1.00 89.06 94 LYS A C 1
ATOM 737 O O . LYS A 1 94 ? -2.742 20.485 8.273 1.00 89.06 94 LYS A O 1
ATOM 742 N N . GLN A 1 95 ? -3.997 19.060 7.069 1.00 88.62 95 GLN A N 1
ATOM 743 C CA . GLN A 1 95 ? -3.074 17.937 7.113 1.00 88.62 95 GLN A CA 1
ATOM 744 C C . GLN A 1 95 ? -3.328 17.002 5.933 1.00 88.62 95 GLN A C 1
ATOM 746 O O . GLN A 1 95 ? -4.460 16.806 5.490 1.00 88.62 95 GLN A O 1
ATOM 751 N N . ILE A 1 96 ? -2.252 16.391 5.443 1.00 91.00 96 ILE A N 1
ATOM 752 C CA . ILE A 1 96 ? -2.306 15.359 4.408 1.00 91.00 96 ILE A CA 1
ATOM 753 C C . ILE A 1 96 ? -1.695 14.080 4.965 1.00 91.00 96 ILE A C 1
ATOM 755 O O . ILE A 1 96 ? -0.612 14.092 5.562 1.00 91.00 96 ILE A O 1
ATOM 759 N N . TYR A 1 97 ? -2.398 12.973 4.761 1.00 91.81 97 TYR A N 1
ATOM 760 C CA . TYR A 1 97 ? -2.000 11.648 5.199 1.00 91.81 97 TYR A CA 1
ATOM 761 C C . TYR A 1 97 ? -1.807 10.748 3.984 1.00 91.81 97 TYR A C 1
ATOM 763 O O . TYR A 1 97 ? -2.649 10.681 3.089 1.00 91.81 97 TYR A O 1
ATOM 771 N N . PHE A 1 98 ? -0.704 10.006 3.974 1.00 92.94 98 PHE A N 1
ATOM 772 C CA . PHE A 1 98 ? -0.575 8.829 3.127 1.00 92.94 98 PHE A CA 1
ATOM 773 C C . PHE A 1 98 ? -1.106 7.630 3.907 1.00 92.94 98 PHE A C 1
ATOM 775 O O . PHE A 1 98 ? -0.555 7.268 4.946 1.00 92.94 98 PHE A O 1
ATOM 782 N N . PHE A 1 99 ? -2.196 7.052 3.435 1.00 93.25 99 PHE A N 1
ATOM 783 C CA . PHE A 1 99 ? -3.034 6.141 4.195 1.00 93.25 99 PHE A CA 1
ATOM 784 C C . PHE A 1 99 ? -3.002 4.751 3.566 1.00 93.25 99 PHE A C 1
ATOM 786 O O . PHE A 1 99 ? -3.192 4.612 2.363 1.00 93.25 99 PHE A O 1
ATOM 793 N N . GLU A 1 100 ? -2.762 3.711 4.356 1.00 94.44 100 GLU A N 1
ATOM 794 C CA . GLU A 1 100 ? -2.689 2.334 3.857 1.00 94.44 100 GLU A CA 1
ATOM 795 C C . GLU A 1 100 ? -3.294 1.356 4.861 1.00 94.44 100 GLU A C 1
ATOM 797 O O . GLU A 1 100 ? -3.324 1.620 6.064 1.00 94.44 100 GLU A O 1
ATOM 802 N N . LYS A 1 101 ? -3.800 0.219 4.381 1.00 93.19 101 LYS A N 1
ATOM 803 C CA . LYS A 1 101 ? -4.382 -0.793 5.267 1.00 93.19 101 LYS A CA 1
ATOM 804 C C . LYS A 1 101 ? -3.308 -1.350 6.203 1.00 93.19 101 LYS A C 1
ATOM 806 O O . LYS A 1 101 ? -2.221 -1.705 5.749 1.00 93.19 101 LYS A O 1
ATOM 811 N N . ALA A 1 102 ? -3.626 -1.483 7.491 1.00 94.38 102 ALA A N 1
ATOM 812 C CA . ALA A 1 102 ? -2.695 -2.064 8.448 1.00 94.38 102 ALA A CA 1
ATOM 813 C C . ALA A 1 102 ? -2.476 -3.553 8.137 1.00 94.38 102 ALA A C 1
ATOM 815 O O . ALA A 1 102 ? -3.429 -4.336 8.065 1.00 94.38 102 ALA A O 1
ATOM 816 N N . LEU A 1 103 ? -1.214 -3.944 7.954 1.00 92.31 103 LEU A N 1
ATOM 817 C CA . LEU A 1 103 ? -0.822 -5.343 7.821 1.00 92.31 103 LEU A CA 1
ATOM 818 C C . LEU A 1 103 ? -0.518 -5.918 9.201 1.00 92.31 103 LEU A C 1
ATOM 820 O O . LEU A 1 103 ? 0.297 -5.373 9.943 1.00 92.31 103 LEU A O 1
ATOM 824 N N . LYS A 1 104 ? -1.162 -7.037 9.532 1.00 88.19 104 LYS A N 1
ATOM 825 C CA . LYS A 1 104 ? -0.863 -7.791 10.750 1.00 88.19 104 LYS A CA 1
ATOM 826 C C . LYS A 1 104 ? 0.247 -8.785 10.441 1.00 88.19 104 LYS A C 1
ATOM 828 O O . LYS A 1 104 ? 0.115 -9.571 9.503 1.00 88.19 104 LYS A O 1
ATOM 833 N N . GLY A 1 105 ? 1.336 -8.711 11.202 1.00 84.38 105 GLY A N 1
ATOM 834 C CA . GLY A 1 105 ? 2.352 -9.760 11.206 1.00 84.38 105 GLY A CA 1
ATOM 835 C C . GLY A 1 105 ? 1.756 -11.083 11.690 1.00 84.38 105 GLY A C 1
ATOM 836 O O . GLY A 1 105 ? 0.749 -11.080 12.402 1.00 84.38 105 GLY A O 1
ATOM 837 N N . LEU A 1 106 ? 2.363 -12.187 11.252 1.00 55.56 106 LEU A N 1
ATOM 838 C CA . LEU A 1 106 ? 2.112 -13.523 11.796 1.00 55.56 106 LEU A CA 1
ATOM 839 C C . LEU A 1 106 ? 2.841 -13.702 13.127 1.00 55.56 106 LEU A C 1
ATOM 841 O O . LEU A 1 106 ? 3.966 -13.162 13.236 1.00 55.56 106 LEU A O 1
#

InterPro domains:
  IPR004166 Alpha-type protein kinase, alpha-kinase domain [PF02816] (1-105)
  IPR051852 Alpha-type Protein Kinase [PTHR45992] (1-105)

Organism: NCBI:txid27350

Foldseek 3Di:
DKDKDKDWDWDQDPVRDTDIFIKIWIFDPPPPADDPVVLVVVQVVLVVVQVVLVVVLVVLCPPPPDDPVVNVVSVVDGGWHWDWDFDDDPVGGPGITTMTGDDDDD